Protein AF-A0A7Y4YF57-F1 (afdb_monomer_lite)

Structure (mmCIF, N/CA/C/O backbone):
data_AF-A0A7Y4YF57-F1
#
_entry.id   AF-A0A7Y4YF57-F1
#
loop_
_atom_site.group_PDB
_atom_site.id
_atom_site.type_symbol
_atom_site.label_atom_id
_atom_site.label_alt_id
_atom_site.label_comp_id
_atom_site.label_asym_id
_atom_site.label_entity_id
_atom_site.label_seq_id
_atom_site.pdbx_PDB_ins_code
_atom_site.Cartn_x
_atom_site.Cartn_y
_atom_site.Cartn_z
_atom_site.occupancy
_atom_site.B_iso_or_equiv
_atom_site.auth_seq_id
_atom_site.auth_comp_id
_atom_site.auth_asym_id
_atom_site.auth_atom_id
_atom_site.pdbx_PDB_model_num
ATOM 1 N N . MET A 1 1 ? 14.873 -31.113 26.445 1.00 40.12 1 MET A N 1
ATOM 2 C CA . MET A 1 1 ? 14.085 -30.182 25.605 1.00 40.12 1 MET A CA 1
ATOM 3 C C . MET A 1 1 ? 12.863 -29.736 26.396 1.00 40.12 1 MET A C 1
ATOM 5 O O . MET A 1 1 ? 11.965 -30.540 26.597 1.00 40.12 1 MET A O 1
ATOM 9 N N . SER A 1 2 ? 12.867 -28.514 26.937 1.00 43.75 2 SER A N 1
ATOM 10 C CA . SER A 1 2 ? 11.779 -28.030 27.800 1.00 43.75 2 SER A CA 1
ATOM 11 C C . SER A 1 2 ? 10.614 -27.522 26.948 1.00 43.75 2 SER A C 1
ATOM 13 O O . SER A 1 2 ? 10.782 -26.606 26.145 1.00 43.75 2 SER A O 1
ATOM 15 N N . ILE A 1 3 ? 9.446 -28.146 27.090 1.00 59.88 3 ILE A N 1
ATOM 16 C CA . ILE A 1 3 ? 8.200 -27.728 26.441 1.00 59.88 3 ILE A CA 1
ATOM 17 C C . ILE A 1 3 ? 7.666 -26.540 27.243 1.00 59.88 3 ILE A C 1
ATOM 19 O O . ILE A 1 3 ? 7.332 -26.684 28.418 1.00 59.88 3 ILE A O 1
ATOM 23 N N . ASN A 1 4 ? 7.605 -25.358 26.629 1.00 61.22 4 ASN A N 1
ATOM 24 C CA . ASN A 1 4 ? 7.089 -24.153 27.277 1.00 61.22 4 ASN A CA 1
ATOM 25 C C . ASN A 1 4 ? 5.662 -24.392 27.804 1.00 61.22 4 ASN A C 1
ATOM 27 O O . ASN A 1 4 ? 4.708 -24.537 27.037 1.00 61.22 4 ASN A O 1
ATOM 31 N N . LYS A 1 5 ? 5.526 -24.429 29.134 1.00 63.62 5 LYS A N 1
ATOM 32 C CA . LYS A 1 5 ? 4.271 -24.641 29.862 1.00 63.62 5 LYS A CA 1
ATOM 33 C C . LYS A 1 5 ? 3.436 -23.359 29.793 1.00 63.62 5 LYS A C 1
ATOM 35 O O . LYS A 1 5 ? 3.540 -22.486 30.648 1.00 63.62 5 LYS A O 1
ATOM 40 N N . THR A 1 6 ? 2.648 -23.205 28.734 1.00 69.50 6 THR A N 1
ATOM 41 C CA . THR A 1 6 ? 1.721 -22.074 28.598 1.00 69.50 6 THR A CA 1
ATOM 42 C C . THR A 1 6 ? 0.521 -22.257 29.532 1.00 69.50 6 THR A C 1
ATOM 44 O O . THR A 1 6 ? -0.016 -23.353 29.691 1.00 69.50 6 THR A O 1
ATOM 47 N N . ASN A 1 7 ? 0.118 -21.181 30.212 1.00 71.38 7 ASN A N 1
ATOM 48 C CA . ASN A 1 7 ? -0.965 -21.222 31.193 1.00 71.38 7 ASN A CA 1
ATOM 49 C C . ASN A 1 7 ? -2.332 -21.371 30.489 1.00 71.38 7 ASN A C 1
ATOM 51 O O . ASN A 1 7 ? -2.588 -20.698 29.488 1.00 71.38 7 ASN A O 1
ATOM 55 N N . ARG A 1 8 ? -3.231 -22.223 31.009 1.00 66.94 8 ARG A N 1
ATOM 56 C CA . ARG A 1 8 ? -4.522 -22.580 30.370 1.00 66.94 8 ARG A CA 1
ATOM 57 C C . ARG A 1 8 ? -5.436 -21.374 30.106 1.00 66.94 8 ARG A C 1
ATOM 59 O O . ARG A 1 8 ? -6.252 -21.415 29.191 1.00 66.94 8 ARG A O 1
ATOM 66 N N . SER A 1 9 ? -5.294 -20.300 30.880 1.00 65.06 9 SER A N 1
ATOM 67 C CA . SER A 1 9 ? -6.027 -19.040 30.699 1.00 65.06 9 SER A CA 1
ATOM 68 C C . SER A 1 9 ? -5.631 -18.287 29.424 1.00 65.06 9 SER A C 1
ATOM 70 O O . SER A 1 9 ? -6.491 -17.685 28.788 1.00 65.06 9 SER A O 1
ATOM 72 N N . SER A 1 10 ? -4.366 -18.381 29.000 1.00 67.19 10 S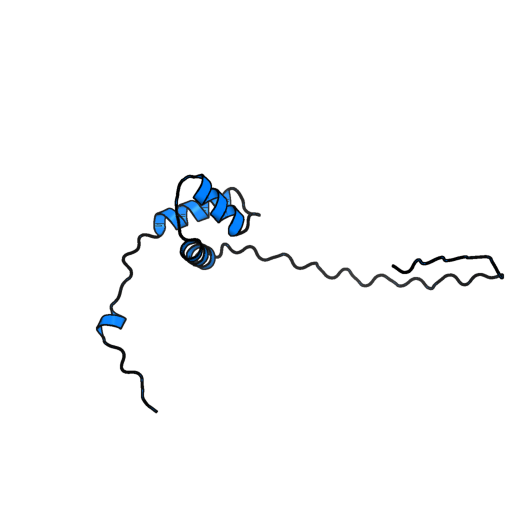ER A N 1
ATOM 73 C CA . SER A 1 10 ? -3.881 -17.797 27.741 1.00 67.19 10 SER A CA 1
ATOM 74 C C . SER A 1 10 ? -4.579 -18.421 26.529 1.00 67.19 10 SER A C 1
ATOM 76 O O . SER A 1 10 ? -4.980 -17.721 25.603 1.00 67.19 10 SER A O 1
ATOM 78 N N . LEU A 1 11 ? -4.837 -19.734 26.588 1.00 71.12 11 LEU A N 1
ATOM 79 C CA . LEU A 1 11 ? -5.559 -20.476 25.547 1.00 71.12 11 LEU A CA 1
ATOM 80 C C . LEU A 1 11 ? -7.039 -20.073 25.431 1.00 71.12 11 LEU A C 1
ATOM 82 O O . LEU A 1 11 ? -7.667 -20.345 24.413 1.00 71.12 11 LEU A O 1
ATOM 86 N N . ARG A 1 12 ? -7.608 -19.440 26.466 1.00 71.06 12 ARG A N 1
ATOM 87 C CA . ARG A 1 12 ? -9.014 -19.009 26.511 1.00 71.06 12 ARG A CA 1
ATOM 88 C C . ARG A 1 12 ? -9.222 -17.534 26.185 1.00 71.06 12 ARG A C 1
ATOM 90 O O . ARG A 1 12 ? -10.366 -17.087 26.152 1.00 71.06 12 ARG A O 1
ATOM 97 N N . TYR A 1 13 ? -8.155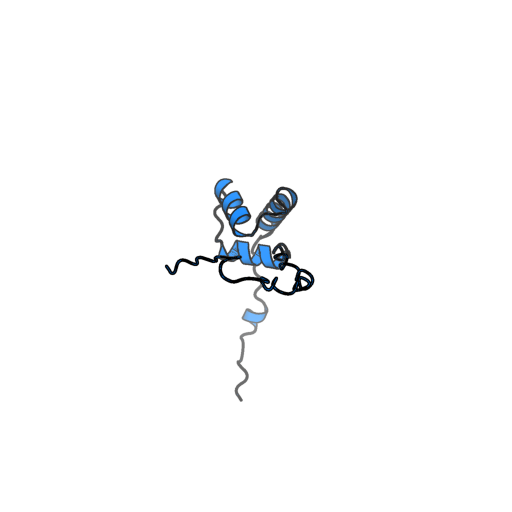 -16.771 25.957 1.00 75.94 13 TYR A N 1
ATOM 98 C CA . TYR A 1 13 ? -8.290 -15.354 25.652 1.00 75.94 13 TYR A CA 1
ATOM 99 C C . TYR A 1 13 ? -9.003 -15.155 24.309 1.00 75.94 13 TYR A C 1
ATOM 101 O O . TYR A 1 13 ? -8.473 -15.479 23.246 1.00 75.94 13 TYR A O 1
ATOM 109 N N . GLN A 1 14 ? -10.201 -14.576 24.364 1.00 63.59 14 GLN A N 1
ATOM 110 C CA . GLN A 1 14 ? -10.936 -14.119 23.193 1.00 63.59 14 GLN A CA 1
ATOM 111 C C . GLN A 1 14 ? -10.919 -12.592 23.158 1.00 63.59 14 GLN A C 1
ATOM 113 O O . GLN A 1 14 ? -11.373 -11.913 24.076 1.00 63.59 14 GLN A O 1
ATOM 118 N N . SER A 1 15 ? -10.357 -12.041 22.086 1.00 67.69 15 SER A N 1
ATOM 119 C CA . SER A 1 15 ? -10.300 -10.599 21.861 1.00 67.69 15 SER A CA 1
ATOM 120 C C . SER A 1 15 ? -11.706 -10.054 21.578 1.00 67.69 15 SER A C 1
ATOM 122 O O . SER A 1 15 ? -12.188 -10.154 20.451 1.00 67.69 15 SER A O 1
ATOM 124 N N . ILE A 1 16 ? -12.318 -9.399 22.569 1.00 66.81 16 ILE A N 1
ATOM 125 C CA . ILE A 1 16 ? -13.583 -8.647 22.460 1.00 66.81 16 ILE A CA 1
ATOM 126 C C . ILE A 1 16 ? -13.316 -7.300 21.763 1.00 66.81 16 ILE A C 1
ATOM 128 O O . ILE A 1 16 ? -13.443 -6.229 22.350 1.00 66.81 16 ILE A O 1
ATOM 132 N N . LYS A 1 17 ? -12.821 -7.316 20.523 1.00 69.31 17 LYS A N 1
ATOM 133 C CA . LYS A 1 17 ? -12.626 -6.086 19.740 1.00 69.31 17 LYS A CA 1
ATOM 134 C C . LYS A 1 17 ? -13.574 -6.099 18.558 1.00 69.31 17 LYS A C 1
ATOM 136 O O . LYS A 1 17 ? -13.446 -6.938 17.671 1.00 69.31 17 LYS A O 1
ATOM 141 N N . ASN A 1 18 ? -14.507 -5.149 18.555 1.00 75.50 18 ASN A N 1
ATOM 142 C CA . ASN A 1 18 ? -15.381 -4.921 17.418 1.00 75.50 18 ASN A CA 1
ATOM 143 C C . ASN A 1 18 ? -14.591 -4.193 16.318 1.00 75.50 18 ASN A C 1
ATOM 145 O O . ASN A 1 18 ? -14.427 -2.974 16.336 1.00 75.50 18 ASN A O 1
ATOM 149 N N . ASP A 1 19 ? -14.037 -4.974 15.394 1.00 84.44 19 ASP A N 1
ATOM 150 C CA . ASP A 1 19 ? -13.341 -4.474 14.206 1.00 84.44 19 ASP A CA 1
ATOM 151 C C . ASP A 1 19 ? -14.300 -4.319 13.002 1.00 84.44 19 ASP A C 1
ATOM 153 O O . ASP A 1 19 ? -13.860 -3.907 11.929 1.00 84.44 19 ASP A O 1
ATOM 157 N N . GLY A 1 20 ? -15.596 -4.624 13.177 1.00 85.50 20 GLY A N 1
ATOM 158 C CA . GLY A 1 20 ? -16.612 -4.673 12.118 1.00 85.50 20 GLY A CA 1
ATOM 159 C C . GLY A 1 20 ? -16.765 -3.356 11.368 1.00 85.50 20 GLY A C 1
ATOM 160 O O . GLY A 1 20 ? -16.584 -3.323 10.156 1.00 85.50 20 GLY A O 1
ATOM 161 N N . TYR A 1 21 ? -16.958 -2.258 12.102 1.00 88.44 21 TYR A N 1
ATOM 162 C CA . TYR A 1 21 ? -17.099 -0.915 11.528 1.00 88.44 21 TYR A CA 1
ATOM 163 C C . TYR A 1 21 ? -15.917 -0.515 10.625 1.00 88.44 21 TYR A C 1
ATOM 165 O O . TYR A 1 21 ? -16.084 0.052 9.549 1.00 88.44 21 TYR A O 1
ATOM 173 N N . ILE A 1 22 ? -14.691 -0.845 11.044 1.00 89.38 22 ILE A N 1
ATOM 174 C CA . ILE A 1 22 ? -13.483 -0.520 10.274 1.00 89.38 22 ILE A CA 1
ATOM 175 C C . ILE A 1 22 ? -13.385 -1.394 9.020 1.00 89.38 22 ILE A C 1
ATOM 177 O O . ILE A 1 22 ? -12.923 -0.914 7.985 1.00 89.38 22 ILE A O 1
ATOM 181 N N . MET A 1 23 ? -13.789 -2.665 9.111 1.00 90.81 23 MET A N 1
ATOM 182 C CA . MET A 1 23 ? -13.811 -3.575 7.964 1.00 90.81 23 MET A CA 1
ATOM 183 C C . MET A 1 23 ? -14.838 -3.129 6.924 1.00 90.81 23 MET A C 1
ATOM 185 O O . MET A 1 23 ? -14.488 -3.034 5.754 1.00 90.81 23 MET A O 1
ATOM 189 N N . GLU A 1 24 ? -16.047 -2.763 7.345 1.00 91.75 24 GLU A N 1
ATOM 190 C CA . GLU A 1 24 ? -17.087 -2.236 6.456 1.00 91.75 24 GLU A CA 1
ATOM 191 C C . GLU A 1 24 ? -16.6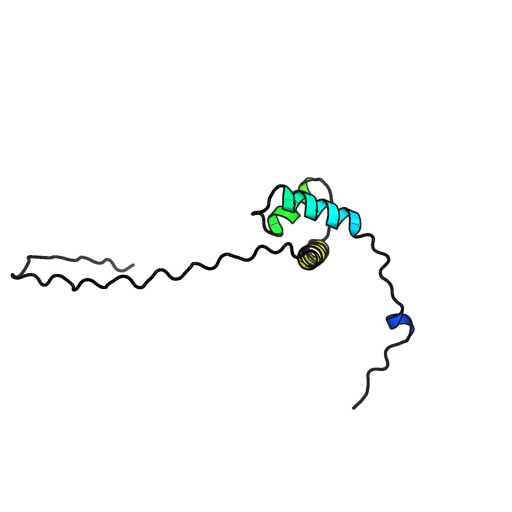11 -0.971 5.731 1.00 91.75 24 GLU A C 1
ATOM 193 O O . GLU A 1 24 ? -16.663 -0.886 4.504 1.00 91.75 24 GLU A O 1
ATOM 198 N N . ARG A 1 25 ? -16.019 -0.024 6.469 1.00 91.75 25 ARG A N 1
ATOM 199 C CA . ARG A 1 25 ? -15.498 1.209 5.869 1.00 91.75 25 ARG A CA 1
ATOM 200 C C . ARG A 1 25 ? -14.344 0.959 4.895 1.00 91.75 25 ARG A C 1
ATOM 202 O O . ARG A 1 25 ? -14.232 1.637 3.875 1.00 91.75 25 ARG A O 1
ATOM 209 N N . LEU A 1 26 ? -13.471 -0.001 5.205 1.00 91.81 26 LEU A N 1
ATOM 210 C CA . LEU A 1 26 ? -12.402 -0.436 4.302 1.00 91.81 26 LEU A CA 1
ATOM 211 C C . LEU A 1 26 ? -12.959 -1.062 3.022 1.00 91.81 26 LEU A C 1
ATOM 213 O O . LEU A 1 26 ? -12.423 -0.800 1.947 1.00 91.81 26 LEU A O 1
ATOM 217 N N . GLU A 1 27 ? -14.007 -1.875 3.134 1.00 91.44 27 GLU A N 1
ATOM 218 C CA . GLU A 1 27 ? -14.658 -2.515 1.994 1.00 91.44 27 GLU A CA 1
ATOM 219 C C . GLU A 1 27 ? -15.324 -1.483 1.081 1.00 91.44 27 GLU A C 1
ATOM 221 O O . GLU A 1 27 ? -15.151 -1.524 -0.137 1.00 91.44 27 GLU A O 1
ATOM 226 N N . GLU A 1 28 ? -16.025 -0.514 1.663 1.00 92.94 28 GLU A N 1
ATOM 227 C CA . GLU A 1 28 ? -16.653 0.579 0.926 1.00 92.94 28 GLU A CA 1
ATOM 228 C C . GLU A 1 28 ? -15.613 1.411 0.159 1.00 92.94 28 GLU A C 1
ATOM 230 O O . GLU A 1 28 ? -15.763 1.658 -1.039 1.00 92.94 28 GLU A O 1
ATOM 235 N N . LEU A 1 29 ? -14.499 1.767 0.810 1.00 92.00 29 LEU A N 1
ATOM 236 C CA . LEU A 1 29 ? -13.402 2.493 0.166 1.00 92.00 29 LEU A CA 1
ATOM 237 C C . LEU A 1 29 ? -12.726 1.680 -0.938 1.00 92.00 29 LEU A C 1
ATOM 239 O O . LEU A 1 29 ? -12.355 2.251 -1.962 1.00 92.00 29 LEU A O 1
ATOM 243 N N . ALA A 1 30 ? -12.576 0.369 -0.747 1.00 89.56 30 ALA A N 1
ATOM 244 C CA . ALA A 1 30 ? -12.019 -0.518 -1.760 1.00 89.56 30 ALA A CA 1
ATOM 245 C C . ALA A 1 30 ? -12.933 -0.635 -2.989 1.00 89.56 30 ALA A C 1
ATOM 247 O O . ALA A 1 30 ? -12.432 -0.675 -4.111 1.00 89.56 30 ALA A O 1
ATOM 248 N N . LYS A 1 31 ? -14.260 -0.639 -2.793 1.00 89.94 31 LYS A N 1
ATOM 249 C CA . LYS A 1 31 ? -15.246 -0.612 -3.887 1.00 89.94 31 LYS A CA 1
ATOM 250 C C . LYS A 1 31 ? -15.225 0.722 -4.633 1.00 89.94 31 LYS A C 1
ATOM 252 O O . LYS A 1 31 ? -15.240 0.729 -5.858 1.00 89.94 31 LYS A O 1
ATOM 257 N N . GLN A 1 32 ? -15.153 1.839 -3.908 1.00 91.94 32 GLN A N 1
ATOM 258 C CA . GLN A 1 32 ? -15.112 3.182 -4.499 1.00 91.94 32 GLN A CA 1
ATOM 259 C C . GLN A 1 32 ? -13.792 3.466 -5.230 1.00 91.94 32 GLN A C 1
ATOM 261 O O . GLN A 1 32 ? -13.790 4.126 -6.264 1.00 91.94 32 GLN A O 1
ATOM 266 N N . ASN A 1 33 ? -12.664 2.978 -4.701 1.00 88.62 33 ASN A N 1
ATOM 267 C CA . ASN A 1 33 ? -11.324 3.281 -5.204 1.00 88.62 33 ASN A CA 1
ATOM 268 C C . ASN A 1 33 ? -10.486 1.998 -5.378 1.00 88.62 33 ASN A C 1
ATOM 270 O O . ASN A 1 33 ? -9.520 1.779 -4.643 1.00 88.62 33 ASN A O 1
ATOM 274 N N . PRO A 1 34 ? -10.789 1.151 -6.376 1.00 84.81 34 PRO A N 1
ATOM 275 C CA . PRO A 1 34 ? -10.175 -0.172 -6.513 1.00 84.81 34 PRO A CA 1
ATOM 276 C C . PRO A 1 34 ? -8.677 -0.148 -6.841 1.00 84.81 34 PRO A C 1
ATOM 278 O O . PRO A 1 34 ? -8.014 -1.168 -6.704 1.00 84.81 34 PRO A O 1
ATOM 281 N N . VAL A 1 35 ? -8.132 0.988 -7.290 1.00 86.25 35 VAL A N 1
ATOM 282 C CA . VAL A 1 35 ? -6.702 1.160 -7.625 1.00 86.25 35 VAL A CA 1
ATOM 283 C C . VAL A 1 35 ? -5.885 1.632 -6.415 1.00 86.25 35 VAL A C 1
ATOM 285 O O . VAL A 1 35 ? -4.653 1.570 -6.414 1.00 86.25 35 VAL A O 1
ATOM 288 N N . GLU A 1 36 ? -6.548 2.115 -5.367 1.00 88.06 36 GLU A N 1
ATOM 289 C CA . GLU A 1 36 ? -5.872 2.707 -4.225 1.00 88.06 36 GLU A CA 1
ATOM 290 C C . GLU A 1 36 ? -5.266 1.650 -3.298 1.00 88.06 36 GLU A C 1
ATOM 292 O O . GLU A 1 36 ? -5.895 0.680 -2.882 1.00 88.06 36 GLU A O 1
ATOM 297 N N . GLY A 1 37 ? -3.996 1.858 -2.949 1.00 89.88 37 GLY A N 1
ATOM 298 C CA . GLY A 1 37 ? -3.306 1.037 -1.962 1.00 89.88 37 GLY A CA 1
ATOM 299 C C . GLY A 1 37 ? -3.602 1.464 -0.524 1.00 89.88 37 GLY A C 1
ATOM 300 O O . GLY A 1 37 ? -4.152 2.534 -0.257 1.00 89.88 37 GLY A O 1
ATOM 301 N N . PHE A 1 38 ? -3.112 0.658 0.419 1.00 91.50 38 PHE A N 1
ATOM 302 C CA . PHE A 1 38 ? -3.291 0.841 1.862 1.00 91.50 38 PHE A CA 1
ATOM 303 C C . PHE A 1 38 ? -3.127 2.289 2.366 1.00 91.50 38 PHE A C 1
ATOM 305 O O . PHE A 1 38 ? -3.972 2.770 3.115 1.00 91.50 38 PHE A O 1
ATOM 312 N N . TRP A 1 39 ? -2.063 2.996 1.966 1.00 93.38 39 TRP A N 1
ATOM 313 C CA . TRP A 1 39 ? -1.780 4.347 2.472 1.00 93.38 39 TRP A CA 1
ATOM 314 C C . TRP A 1 39 ? -2.829 5.385 2.066 1.00 93.38 39 TRP A C 1
ATOM 316 O O . TRP A 1 39 ? -3.136 6.278 2.854 1.00 93.38 39 TRP A O 1
ATOM 326 N N . LYS A 1 40 ? -3.406 5.253 0.867 1.00 93.31 40 LYS A N 1
ATOM 327 C CA . LYS A 1 40 ? -4.481 6.135 0.400 1.00 93.31 40 LYS A CA 1
ATOM 328 C C . LYS A 1 40 ? -5.771 5.854 1.168 1.00 93.31 40 LYS A C 1
ATOM 330 O O . LYS A 1 40 ? -6.346 6.790 1.721 1.00 93.31 40 LYS A O 1
ATOM 335 N N . CYS A 1 41 ? -6.138 4.581 1.335 1.00 92.44 41 CYS A N 1
ATOM 336 C CA . CYS A 1 41 ? -7.280 4.193 2.169 1.00 92.44 41 CYS A CA 1
ATOM 337 C C . CYS A 1 41 ? -7.117 4.673 3.622 1.00 92.44 41 CYS A C 1
ATOM 339 O O . CYS A 1 41 ? -8.044 5.239 4.192 1.00 92.44 41 CYS A O 1
ATOM 341 N N . TYR A 1 42 ? -5.924 4.515 4.209 1.00 93.62 42 TYR A N 1
ATOM 342 C CA . TYR A 1 42 ? -5.612 5.009 5.554 1.00 93.62 42 TYR A CA 1
ATOM 343 C C . TYR A 1 42 ? -5.790 6.529 5.667 1.00 93.62 42 TYR A C 1
ATOM 345 O O . TYR A 1 42 ? -6.425 7.004 6.607 1.00 93.62 42 TYR A O 1
ATOM 353 N N . GLY A 1 43 ? -5.274 7.285 4.693 1.00 94.19 43 GLY A N 1
ATOM 354 C CA . GLY A 1 43 ? -5.449 8.735 4.631 1.00 94.19 43 GLY A CA 1
ATOM 355 C C . GLY A 1 43 ? -6.919 9.148 4.545 1.00 94.19 43 GLY A C 1
ATOM 356 O O . GLY A 1 43 ? -7.342 10.033 5.280 1.00 94.19 43 GLY A O 1
ATOM 357 N N . ARG A 1 44 ? -7.728 8.466 3.725 1.00 93.19 44 ARG A N 1
ATOM 358 C CA . ARG A 1 44 ? -9.172 8.741 3.606 1.00 93.19 44 ARG A CA 1
ATOM 359 C C . ARG A 1 44 ? -9.926 8.494 4.911 1.00 93.19 44 ARG A C 1
ATOM 361 O O . ARG A 1 44 ? -10.707 9.347 5.315 1.00 93.19 44 ARG A O 1
ATOM 368 N N . ILE A 1 45 ? -9.648 7.380 5.590 1.00 92.19 45 ILE A N 1
ATOM 369 C CA . ILE A 1 45 ? -10.252 7.059 6.897 1.00 92.19 45 ILE A CA 1
ATOM 370 C C . ILE A 1 45 ? -9.871 8.109 7.947 1.00 92.19 45 ILE A C 1
ATOM 372 O O . ILE A 1 45 ? -10.695 8.519 8.763 1.00 92.19 45 ILE A O 1
ATOM 376 N N . ARG A 1 46 ? -8.624 8.583 7.913 1.00 92.56 46 ARG A N 1
ATOM 377 C CA . ARG A 1 46 ? -8.171 9.647 8.810 1.00 92.56 46 ARG A CA 1
ATOM 378 C C . ARG A 1 46 ? -8.853 10.982 8.502 1.00 92.56 46 ARG A C 1
ATOM 380 O O . ARG A 1 46 ? -9.244 11.682 9.430 1.00 92.56 46 ARG A O 1
ATOM 387 N N . ASN A 1 47 ? -9.035 11.305 7.223 1.00 93.12 47 ASN A N 1
ATOM 388 C CA . ASN A 1 47 ? -9.703 12.531 6.783 1.00 93.12 47 ASN A CA 1
ATOM 389 C C . ASN A 1 47 ? -11.210 12.522 7.078 1.00 93.12 47 ASN A C 1
ATOM 391 O O . ASN A 1 47 ? -11.783 13.585 7.276 1.00 93.12 47 ASN A O 1
ATOM 395 N N . SER A 1 48 ? -11.847 11.350 7.175 1.00 90.25 48 SER A N 1
ATOM 396 C CA . SER A 1 48 ? -13.236 11.231 7.642 1.00 90.25 48 SER A CA 1
ATOM 397 C C . SER A 1 48 ? -13.389 11.355 9.165 1.00 90.25 48 SER A C 1
ATOM 399 O O . SER A 1 48 ? -14.458 11.067 9.692 1.00 90.25 48 SER A O 1
ATOM 401 N N . GLY A 1 49 ? -12.329 11.734 9.889 1.00 89.25 49 GLY A N 1
ATOM 402 C CA . GLY A 1 49 ? -12.347 11.942 11.340 1.00 89.25 49 GLY A CA 1
ATOM 403 C C . GLY A 1 49 ? -12.128 10.676 12.174 1.00 89.25 49 GLY A C 1
ATOM 404 O O . GLY A 1 49 ? -12.075 10.747 13.400 1.00 89.25 49 GLY A O 1
ATOM 405 N N . THR A 1 50 ? -11.951 9.506 11.551 1.00 86.88 50 THR A N 1
ATOM 406 C CA . THR A 1 50 ? -11.743 8.252 12.283 1.00 86.88 50 THR A CA 1
ATOM 407 C C . THR A 1 50 ? -10.261 8.058 12.607 1.00 86.88 50 THR A C 1
ATOM 409 O O . THR A 1 50 ? -9.447 7.682 11.759 1.00 86.88 50 THR A O 1
ATOM 412 N N . ILE A 1 51 ? -9.888 8.277 13.868 1.00 87.25 51 ILE A N 1
ATOM 413 C CA . ILE A 1 51 ? -8.504 8.115 14.327 1.00 87.25 51 ILE A CA 1
ATOM 414 C C . ILE A 1 51 ? -8.241 6.639 14.652 1.00 87.25 51 ILE A C 1
ATOM 416 O O . ILE A 1 51 ? -8.560 6.143 15.730 1.00 87.25 51 ILE A O 1
ATOM 420 N N . VAL A 1 52 ? -7.633 5.918 13.706 1.00 89.38 52 VAL A N 1
ATOM 421 C CA . VAL A 1 52 ? -7.235 4.511 13.873 1.00 89.38 52 VAL A CA 1
ATOM 422 C C . VAL A 1 52 ? -5.718 4.382 13.773 1.00 89.38 52 VAL A C 1
ATOM 424 O O . VAL A 1 52 ? -5.071 5.000 12.927 1.00 89.38 52 VAL A O 1
ATOM 427 N N . ASN A 1 53 ? -5.126 3.524 14.606 1.00 91.94 53 ASN A N 1
ATOM 428 C CA . ASN A 1 53 ? -3.721 3.156 14.455 1.00 91.94 53 ASN A CA 1
ATOM 429 C C . ASN A 1 53 ? -3.502 2.423 13.116 1.00 91.94 53 ASN A C 1
ATOM 431 O O . ASN A 1 53 ? -4.123 1.387 12.856 1.00 91.94 53 ASN A O 1
ATOM 435 N N . HIS A 1 54 ? -2.569 2.917 12.299 1.00 93.00 54 HIS A N 1
ATOM 436 C CA . HIS A 1 54 ? -2.229 2.335 10.999 1.00 93.00 54 HIS A CA 1
ATOM 437 C C . HIS A 1 54 ? -1.843 0.848 11.091 1.00 93.00 54 HIS A C 1
ATOM 439 O O . HIS A 1 54 ? -2.174 0.085 10.190 1.00 93.00 54 HIS A O 1
ATOM 445 N N . LYS A 1 55 ? -1.221 0.388 12.189 1.00 93.25 55 LYS A N 1
ATOM 446 C CA . LYS A 1 55 ? -0.882 -1.036 12.389 1.00 93.25 55 LYS A CA 1
ATOM 447 C C . LYS A 1 55 ? -2.132 -1.914 12.469 1.00 93.25 55 LYS A C 1
ATOM 449 O O . LYS A 1 55 ? -2.180 -2.985 11.864 1.00 93.25 55 LYS A O 1
ATOM 454 N N . LYS A 1 56 ? -3.155 -1.447 13.196 1.00 90.75 56 LYS A N 1
ATOM 455 C CA . LYS A 1 56 ? -4.444 -2.141 13.323 1.00 90.75 56 LYS A CA 1
ATOM 456 C C . LYS A 1 56 ? -5.152 -2.183 11.972 1.00 90.75 56 LYS A C 1
ATOM 458 O O . LYS A 1 56 ? -5.573 -3.257 11.545 1.00 90.75 56 LYS A O 1
ATOM 463 N N . LEU A 1 57 ? -5.217 -1.038 11.291 1.00 92.44 57 LEU A N 1
ATOM 464 C CA . LEU A 1 57 ? -5.840 -0.931 9.975 1.00 92.44 57 LEU A CA 1
ATOM 465 C C . LEU A 1 57 ? -5.150 -1.849 8.958 1.00 92.44 57 LEU A C 1
ATOM 467 O O . LEU A 1 57 ? -5.817 -2.581 8.240 1.00 92.44 57 LEU A O 1
ATOM 471 N N . HIS A 1 58 ? -3.817 -1.870 8.944 1.00 92.75 58 HIS A N 1
ATOM 472 C CA . HIS A 1 58 ? -3.031 -2.701 8.034 1.00 92.75 58 HIS A CA 1
ATOM 473 C C . HIS A 1 58 ? -3.263 -4.199 8.256 1.00 92.75 58 HIS A C 1
ATOM 475 O O . HIS A 1 58 ? -3.347 -4.963 7.295 1.00 92.75 58 HIS A O 1
ATOM 481 N N . ARG A 1 59 ? -3.411 -4.630 9.516 1.00 92.06 59 ARG A N 1
ATOM 482 C CA . ARG A 1 59 ? -3.750 -6.021 9.845 1.00 92.06 59 ARG A CA 1
ATOM 483 C C . ARG A 1 59 ? -5.117 -6.410 9.281 1.00 92.06 59 ARG A C 1
ATOM 485 O O . ARG A 1 59 ? -5.234 -7.481 8.695 1.00 92.06 59 ARG A O 1
ATOM 492 N N . LEU A 1 60 ? -6.123 -5.549 9.445 1.00 91.81 60 LEU A N 1
ATOM 493 C CA . LEU A 1 60 ? -7.466 -5.773 8.900 1.00 91.81 60 LEU A CA 1
ATOM 494 C C . LEU A 1 60 ? -7.459 -5.753 7.370 1.00 91.81 60 LEU A C 1
ATOM 496 O O . LEU A 1 60 ? -7.947 -6.690 6.753 1.00 91.81 60 LEU A O 1
ATOM 500 N N . TYR A 1 61 ? -6.792 -4.770 6.768 1.00 91.94 61 TYR A N 1
ATOM 501 C CA . TYR A 1 61 ? -6.611 -4.656 5.321 1.00 91.94 61 TYR A CA 1
ATOM 502 C C . TYR A 1 61 ? -5.998 -5.924 4.708 1.00 91.94 61 TYR A C 1
ATOM 504 O O . TYR A 1 61 ? -6.502 -6.445 3.715 1.00 91.94 61 TYR A O 1
ATOM 512 N N . LYS A 1 62 ? -4.947 -6.475 5.333 1.00 90.81 62 LYS A N 1
ATOM 513 C CA . LYS A 1 62 ? -4.361 -7.760 4.923 1.00 90.81 62 LYS A CA 1
ATOM 514 C C . LYS A 1 62 ? -5.316 -8.934 5.130 1.00 90.81 62 LYS A C 1
ATOM 516 O O . LYS A 1 62 ? -5.408 -9.778 4.246 1.00 90.81 62 LYS A O 1
ATOM 521 N N . LYS A 1 63 ? -6.018 -8.992 6.269 1.00 90.62 63 LYS A N 1
ATOM 522 C CA . LYS A 1 63 ? -6.984 -10.061 6.578 1.00 90.62 63 LYS A CA 1
ATOM 523 C C . LYS A 1 63 ? -8.128 -10.111 5.558 1.00 90.62 63 LYS A C 1
ATOM 525 O O . LYS A 1 63 ? -8.584 -11.195 5.227 1.00 90.62 63 LYS A O 1
ATOM 530 N N . MET A 1 64 ? -8.549 -8.956 5.048 1.00 89.69 64 MET A N 1
ATOM 531 C CA . MET A 1 64 ? -9.600 -8.828 4.033 1.00 89.69 64 MET A CA 1
ATOM 532 C C . MET A 1 64 ? -9.132 -9.149 2.603 1.00 89.69 64 MET A C 1
ATOM 534 O O . MET A 1 64 ? -9.937 -9.100 1.684 1.00 89.69 64 MET A O 1
ATOM 538 N N . GLY A 1 65 ? -7.844 -9.436 2.373 1.00 87.12 65 GLY A N 1
ATOM 539 C CA . GLY A 1 65 ? -7.343 -9.730 1.023 1.00 87.12 65 GLY A CA 1
ATOM 540 C C . GLY A 1 65 ? -7.326 -8.524 0.075 1.00 87.12 65 GLY A C 1
ATOM 541 O O . GLY A 1 65 ? -7.146 -8.692 -1.126 1.00 87.12 65 GLY A O 1
ATOM 542 N N . LEU A 1 66 ? -7.441 -7.306 0.613 1.00 84.31 66 LEU A N 1
ATOM 543 C CA . LEU A 1 66 ? -7.400 -6.048 -0.134 1.00 84.31 66 LEU A CA 1
ATOM 544 C C . LEU A 1 66 ? -6.036 -5.621 -0.723 1.00 84.31 66 LEU A C 1
ATOM 546 O O . LEU A 1 66 ? -6.044 -4.688 -1.528 1.00 84.31 66 LEU A O 1
ATOM 550 N N . PRO A 1 67 ? -4.859 -6.199 -0.378 1.00 78.50 67 PRO A N 1
ATOM 551 C CA . PRO A 1 67 ? -3.609 -5.790 -1.007 1.00 78.50 67 PRO A CA 1
ATOM 552 C C . PRO A 1 67 ? -3.643 -5.973 -2.525 1.00 78.50 67 PRO A C 1
ATOM 554 O O . PRO A 1 67 ? -3.631 -7.096 -3.032 1.00 78.50 67 PRO A O 1
ATOM 557 N N . LEU A 1 68 ? -3.603 -4.857 -3.256 1.00 73.12 68 LEU A N 1
ATOM 558 C CA . LEU A 1 68 ? -3.450 -4.896 -4.702 1.00 73.12 68 LEU A CA 1
ATOM 559 C C . LEU A 1 68 ? -2.136 -5.587 -5.065 1.00 73.12 68 LEU A C 1
ATOM 561 O O . LEU A 1 68 ? -1.044 -5.149 -4.683 1.00 73.12 68 LEU A O 1
ATOM 565 N N . ARG A 1 69 ? -2.230 -6.641 -5.878 1.00 75.06 69 ARG A N 1
ATOM 566 C CA . ARG A 1 69 ? -1.054 -7.199 -6.542 1.00 75.06 69 ARG A CA 1
ATOM 567 C C . ARG A 1 69 ? -0.506 -6.156 -7.507 1.00 75.06 69 ARG A C 1
ATOM 569 O O . ARG A 1 69 ? -1.170 -5.774 -8.470 1.00 75.06 69 ARG A O 1
ATOM 576 N N . ARG A 1 70 ? 0.736 -5.720 -7.274 1.00 75.75 70 ARG A N 1
ATOM 577 C CA . ARG A 1 70 ? 1.485 -4.948 -8.269 1.00 75.75 70 ARG A CA 1
ATOM 578 C C . ARG A 1 70 ? 1.551 -5.770 -9.552 1.00 75.75 70 ARG A C 1
ATOM 580 O O . ARG A 1 70 ? 2.084 -6.879 -9.546 1.00 75.75 70 ARG A O 1
ATOM 587 N N . LYS A 1 71 ? 1.016 -5.227 -10.648 1.00 78.25 71 LYS A N 1
ATOM 588 C CA . LYS A 1 71 ? 1.226 -5.800 -11.978 1.00 78.25 71 LYS A CA 1
ATOM 589 C C . LYS A 1 71 ? 2.721 -5.700 -12.278 1.00 78.25 71 LYS A C 1
ATOM 591 O O . LYS A 1 71 ? 3.268 -4.602 -12.353 1.00 78.25 71 LYS A O 1
ATOM 596 N N . ILE A 1 72 ? 3.390 -6.842 -12.385 1.00 81.19 72 ILE A N 1
ATOM 597 C CA . ILE A 1 72 ? 4.792 -6.893 -12.802 1.00 81.19 72 ILE A CA 1
ATOM 598 C C . ILE A 1 72 ? 4.847 -6.442 -14.266 1.00 81.19 72 ILE A C 1
ATOM 600 O O . ILE A 1 72 ? 3.962 -6.793 -15.053 1.00 81.19 72 ILE A O 1
ATOM 604 N N . LYS A 1 73 ? 5.870 -5.658 -14.634 1.00 82.94 73 LYS A N 1
ATOM 605 C CA . LYS A 1 73 ? 6.131 -5.336 -16.041 1.00 82.94 73 LYS A CA 1
ATOM 606 C C . LYS A 1 73 ? 6.282 -6.657 -16.796 1.00 82.94 73 LYS A C 1
ATOM 608 O O . LYS A 1 73 ? 7.190 -7.434 -16.502 1.00 82.94 73 LYS A O 1
ATOM 613 N N . LYS A 1 74 ? 5.372 -6.935 -17.732 1.00 82.62 74 LYS A N 1
ATOM 614 C CA . LYS A 1 74 ? 5.509 -8.099 -18.611 1.00 82.62 74 LYS A CA 1
ATOM 615 C C . LYS A 1 74 ? 6.816 -7.932 -19.382 1.00 82.62 74 LYS A C 1
ATOM 617 O O . LYS A 1 74 ? 7.090 -6.838 -19.877 1.00 82.62 74 LYS A O 1
ATOM 622 N N . ARG A 1 75 ? 7.630 -8.989 -19.455 1.00 83.19 75 ARG A N 1
ATOM 623 C CA . ARG A 1 75 ? 8.793 -8.985 -20.346 1.00 83.19 75 ARG A CA 1
ATOM 624 C C . ARG A 1 75 ? 8.261 -8.789 -21.763 1.00 83.19 75 ARG A C 1
ATOM 626 O O . ARG A 1 75 ? 7.435 -9.580 -22.213 1.00 83.19 75 ARG A O 1
ATOM 633 N N . LEU A 1 76 ? 8.680 -7.711 -22.418 1.00 85.00 76 LEU A N 1
ATOM 634 C CA . LEU A 1 76 ? 8.465 -7.569 -23.852 1.00 85.00 76 LEU A CA 1
ATOM 635 C C . LEU A 1 76 ? 9.276 -8.670 -24.555 1.00 85.00 76 LEU A C 1
ATOM 637 O O . LEU A 1 76 ? 10.320 -9.070 -24.023 1.00 85.00 76 LEU A O 1
ATOM 641 N N . PRO A 1 77 ? 8.811 -9.189 -25.704 1.00 85.50 77 PRO A N 1
ATOM 642 C CA . PRO A 1 77 ? 9.632 -10.079 -26.513 1.00 85.50 77 PRO A CA 1
ATOM 643 C C . PRO A 1 77 ? 10.968 -9.394 -26.814 1.00 85.50 77 PRO A C 1
ATOM 645 O O . PRO A 1 77 ? 11.031 -8.167 -26.945 1.00 85.50 77 PRO A O 1
ATOM 648 N N . ALA A 1 78 ? 12.044 -10.180 -26.871 1.00 83.88 78 ALA A N 1
ATOM 649 C CA . ALA A 1 78 ? 13.354 -9.647 -27.210 1.00 83.88 78 ALA A CA 1
ATOM 650 C C . ALA A 1 78 ? 13.253 -8.911 -28.552 1.00 83.88 78 ALA A C 1
ATOM 652 O O . ALA A 1 78 ? 12.762 -9.472 -29.532 1.00 83.88 78 ALA A O 1
ATOM 653 N N . ARG A 1 79 ? 13.685 -7.646 -28.582 1.00 83.31 79 ARG A N 1
ATOM 654 C CA . ARG A 1 79 ? 13.785 -6.889 -29.830 1.00 83.31 79 ARG A CA 1
ATOM 655 C C . ARG A 1 79 ? 14.692 -7.677 -30.771 1.00 83.31 79 ARG A C 1
ATOM 657 O O . ARG A 1 79 ? 15.792 -8.055 -30.361 1.00 83.31 79 ARG A O 1
ATOM 664 N N . VAL A 1 80 ? 14.244 -7.917 -32.003 1.00 86.06 80 VAL A N 1
ATOM 665 C CA . VAL A 1 80 ? 15.132 -8.424 -33.054 1.00 86.06 80 VAL A CA 1
ATOM 666 C C . VAL A 1 80 ? 16.251 -7.396 -33.193 1.00 86.06 80 VAL A C 1
ATOM 668 O O . VAL A 1 80 ? 15.986 -6.221 -33.444 1.00 86.06 80 VAL A O 1
ATOM 671 N N . LYS A 1 81 ? 17.488 -7.803 -32.902 1.00 85.62 81 LYS A N 1
ATOM 672 C CA . LYS A 1 81 ? 18.650 -6.933 -33.066 1.00 85.62 81 LYS A CA 1
ATOM 673 C C . LYS A 1 81 ? 18.908 -6.823 -34.561 1.00 85.62 81 LYS A C 1
ATOM 675 O O . LYS A 1 81 ? 19.370 -7.786 -35.165 1.00 85.62 81 LYS A O 1
ATOM 680 N N . GLU A 1 82 ? 18.570 -5.683 -35.145 1.00 87.00 82 GLU A N 1
ATOM 681 C CA . GLU A 1 82 ? 19.007 -5.376 -36.502 1.00 87.00 82 GLU A CA 1
ATOM 682 C C . GLU A 1 82 ? 20.534 -5.219 -36.497 1.00 87.00 82 GLU A C 1
ATOM 684 O O . GLU A 1 82 ? 21.085 -4.640 -35.550 1.00 87.00 82 GLU A O 1
ATOM 689 N N . PRO A 1 83 ? 21.237 -5.785 -37.490 1.00 86.81 83 PRO A N 1
ATOM 690 C CA . PRO A 1 83 ? 22.672 -5.588 -37.610 1.00 86.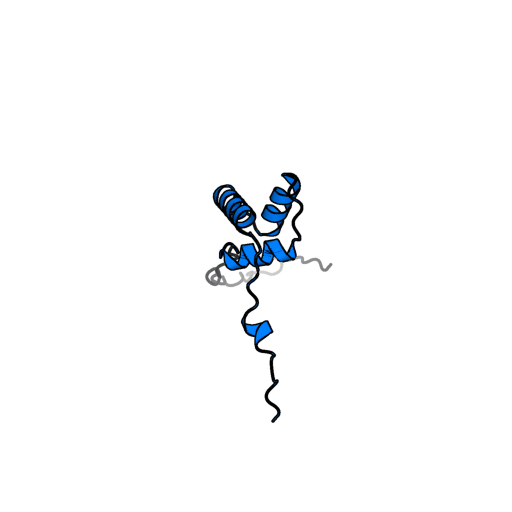81 83 PRO A CA 1
ATOM 691 C C . PRO A 1 83 ? 22.968 -4.095 -37.781 1.00 86.81 83 PRO A C 1
ATOM 693 O O . PRO A 1 83 ? 22.246 -3.386 -38.481 1.00 86.81 83 PRO A O 1
ATOM 696 N N . LEU A 1 84 ? 24.036 -3.617 -37.139 1.00 85.50 84 LEU A N 1
ATOM 697 C CA . LEU A 1 84 ? 24.500 -2.24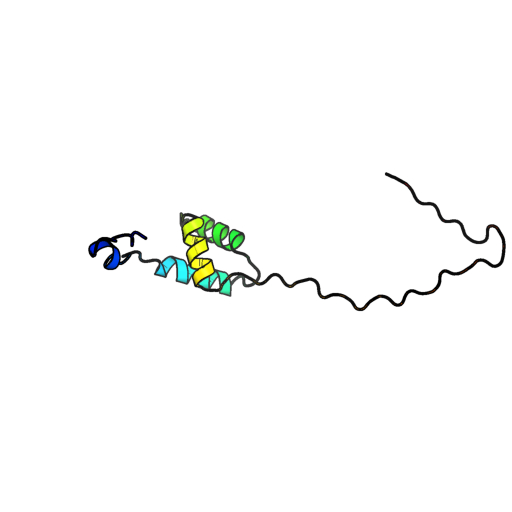4 -37.328 1.00 85.50 84 LEU A CA 1
ATOM 698 C C . LEU A 1 84 ? 24.876 -2.041 -38.800 1.00 85.50 84 LEU A C 1
ATOM 700 O O . LEU A 1 84 ? 25.582 -2.869 -39.379 1.00 85.50 84 LEU A O 1
ATOM 704 N N . ALA A 1 85 ? 24.412 -0.943 -39.396 1.00 84.88 85 ALA A N 1
ATOM 705 C CA . ALA A 1 85 ? 24.802 -0.576 -40.749 1.00 84.88 85 ALA A CA 1
ATOM 706 C C . ALA A 1 85 ? 26.304 -0.263 -40.773 1.00 84.88 85 ALA A C 1
ATOM 708 O O . ALA A 1 85 ? 26.774 0.617 -40.051 1.00 84.88 85 ALA A O 1
ATOM 709 N N . VAL A 1 86 ? 27.053 -0.997 -41.595 1.00 85.94 86 VAL A N 1
ATOM 710 C CA . VAL A 1 86 ? 28.473 -0.726 -41.829 1.00 85.94 86 VAL A CA 1
ATOM 711 C C . VAL A 1 86 ? 28.567 0.295 -42.965 1.00 85.94 86 VAL A C 1
ATOM 713 O O . VAL A 1 86 ? 28.065 0.013 -44.057 1.00 85.94 86 VAL A O 1
ATOM 716 N N . PRO A 1 87 ? 29.159 1.481 -42.741 1.00 89.25 87 PRO A N 1
ATOM 717 C CA . PRO A 1 87 ? 29.346 2.456 -43.807 1.00 89.25 87 PRO A CA 1
ATOM 718 C C . PRO A 1 87 ? 30.306 1.913 -44.873 1.00 89.25 87 PRO A C 1
ATOM 720 O O . PRO A 1 87 ? 31.282 1.235 -44.557 1.00 89.25 87 PRO A O 1
ATOM 723 N N . ALA A 1 88 ? 30.039 2.226 -46.140 1.00 90.00 88 ALA A N 1
ATOM 724 C CA . ALA A 1 88 ? 30.873 1.804 -47.267 1.00 90.00 88 ALA A CA 1
ATOM 725 C C . ALA A 1 88 ? 32.144 2.659 -47.401 1.00 90.00 88 ALA A C 1
ATOM 727 O O . ALA A 1 88 ? 33.145 2.201 -47.948 1.00 90.00 88 ALA A O 1
ATOM 728 N N . TYR A 1 89 ? 32.105 3.895 -46.894 1.00 90.50 89 TYR A N 1
ATOM 729 C CA . TYR A 1 89 ? 33.199 4.855 -46.995 1.00 90.50 89 TYR A CA 1
ATOM 730 C C . TYR A 1 89 ? 33.506 5.507 -45.647 1.00 90.50 89 TYR A C 1
ATOM 732 O O . TYR A 1 89 ? 32.656 5.616 -44.760 1.00 90.50 89 TYR A O 1
ATOM 740 N N . PHE A 1 90 ? 34.748 5.970 -45.511 1.00 84.62 90 PHE A N 1
ATOM 741 C CA . PHE A 1 90 ? 35.183 6.777 -44.376 1.00 84.62 90 PHE A CA 1
ATOM 742 C C . PHE A 1 90 ? 34.314 8.048 -44.253 1.00 84.62 90 PHE A C 1
ATOM 744 O O . PHE A 1 90 ? 33.835 8.549 -45.265 1.00 84.62 90 PHE A O 1
ATOM 751 N N . THR A 1 91 ? 34.082 8.524 -43.022 1.00 85.69 91 THR A N 1
ATOM 752 C CA . THR A 1 91 ? 33.242 9.695 -42.651 1.00 85.69 91 THR A CA 1
ATOM 753 C C . THR A 1 91 ? 31.749 9.662 -43.007 1.00 85.69 91 THR A C 1
ATOM 755 O O . THR A 1 91 ? 31.052 10.654 -42.790 1.00 85.69 91 THR A O 1
ATOM 758 N N . GLN A 1 92 ? 31.208 8.533 -43.470 1.00 86.56 92 GLN A N 1
ATOM 759 C CA . GLN A 1 92 ? 29.779 8.413 -43.794 1.00 86.56 92 GLN A CA 1
ATOM 760 C C . GLN A 1 92 ? 28.856 8.454 -42.557 1.00 86.56 92 GLN A C 1
ATOM 762 O O . GLN A 1 92 ? 27.667 8.749 -42.673 1.00 86.56 92 GLN A O 1
ATOM 767 N N . THR A 1 93 ? 29.361 8.149 -41.362 1.00 87.00 93 THR A N 1
ATOM 768 C CA . THR A 1 93 ? 28.572 8.175 -40.122 1.00 87.00 93 THR A CA 1
ATOM 769 C C . THR A 1 93 ? 29.423 8.694 -38.972 1.00 87.00 93 THR A C 1
ATOM 771 O O . THR A 1 93 ? 30.577 8.299 -38.829 1.00 87.00 93 THR A O 1
ATOM 774 N N . TRP A 1 94 ? 28.835 9.567 -38.153 1.00 85.62 94 TRP A N 1
ATOM 775 C CA . TRP A 1 94 ? 29.452 10.134 -36.959 1.00 85.62 94 TRP A CA 1
ATOM 776 C C . TRP A 1 94 ? 28.507 9.921 -35.781 1.00 85.62 94 TRP A C 1
ATOM 778 O O . TRP A 1 94 ? 27.336 10.291 -35.850 1.00 85.62 94 TRP A O 1
ATOM 788 N N . SER A 1 95 ? 29.010 9.316 -34.713 1.00 82.81 95 SER A N 1
ATOM 789 C CA . SER A 1 95 ? 28.319 9.198 -33.431 1.00 82.81 95 SER A CA 1
ATOM 790 C C . SER A 1 95 ? 29.070 10.027 -32.400 1.00 82.81 95 SER A C 1
ATOM 792 O O . SER A 1 95 ? 30.299 9.971 -32.348 1.00 82.81 95 SER A O 1
ATOM 794 N N . ILE A 1 96 ? 28.342 10.785 -31.586 1.00 88.19 96 ILE A N 1
ATOM 795 C CA . ILE A 1 96 ? 28.909 11.532 -30.467 1.00 88.19 96 ILE A CA 1
ATOM 796 C C . ILE A 1 96 ? 28.133 11.133 -29.214 1.00 88.19 96 ILE A C 1
ATOM 798 O O . ILE A 1 96 ? 26.908 11.245 -29.186 1.00 88.19 96 ILE A O 1
ATOM 802 N N . ASP A 1 97 ? 28.851 10.647 -28.207 1.00 87.19 97 ASP A N 1
ATOM 803 C CA . ASP A 1 97 ? 28.299 10.310 -26.899 1.00 87.19 97 ASP A CA 1
ATOM 804 C C . ASP A 1 97 ? 28.942 11.233 -25.864 1.00 87.19 97 ASP A C 1
ATOM 806 O O . ASP A 1 97 ? 30.156 11.455 -25.878 1.00 87.19 97 ASP A O 1
ATOM 810 N N . PHE A 1 98 ? 28.126 11.784 -24.971 1.00 83.44 98 PHE A N 1
ATOM 811 C CA . PHE A 1 98 ? 28.602 12.574 -23.842 1.00 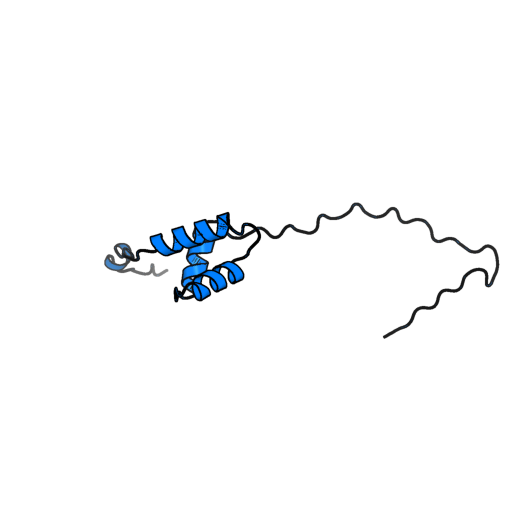83.44 98 PHE A CA 1
ATOM 812 C C . PHE A 1 98 ? 28.689 11.678 -22.608 1.00 83.44 98 PHE A C 1
ATOM 814 O O . PHE A 1 98 ? 27.785 10.884 -22.348 1.00 83.44 98 PHE A O 1
ATOM 821 N N . TYR A 1 99 ? 29.770 11.821 -21.850 1.00 75.88 99 TYR A N 1
ATOM 822 C CA . TYR A 1 99 ? 29.885 11.253 -20.511 1.00 75.88 99 TYR A CA 1
ATOM 823 C C . TYR A 1 99 ? 29.490 12.331 -19.493 1.00 75.88 99 TYR A C 1
ATOM 825 O O . TYR A 1 99 ? 29.962 13.464 -19.605 1.00 75.88 99 TYR A O 1
ATOM 833 N N . GLU A 1 100 ? 28.626 11.976 -18.539 1.00 61.62 100 GLU A N 1
ATOM 834 C CA . GLU A 1 100 ? 28.324 12.761 -17.328 1.00 61.62 100 GLU A CA 1
ATOM 835 C C . GLU A 1 100 ? 29.066 12.168 -16.125 1.00 61.62 100 GLU A C 1
ATOM 837 O O . GLU A 1 100 ? 29.101 10.917 -16.017 1.00 61.62 100 GLU A O 1
#

Foldseek 3Di:
DDDPPDDVVVVVDDDPDDCPVLLVLLVVVCVVCVPDALVVSVVVCVVVVNDDDSVVSVVSCVVVVSGDDDDDPPDDPPPPDDDDDDDPDPPPDDDDDDDD

Secondary structure (DSSP, 8-state):
-------TTGGG-------HHHHHHHHHHHHH-TT--HHHHHHHHHHTT----HHHHHHHHHHTT--PPP---PPPPPPP-PPPPPPSSTTS--------

Radius of gyration: 28.52 Å; chains: 1; bounding box: 52×43×78 Å

Sequence (100 aa):
MSINKTNRSSLRYQSIKNDGYIMERLEELAKQNPVEGFWKCYGRIRNSGTIVNHKKLHRLYKKMGLPLRRKIKKRLPARVKEPLAVPAYFTQTWSIDFYE

pLDDT: mean 83.42, std 10.7, range [40.12, 94.19]